Protein AF-A0A847Z491-F1 (afdb_monomer)

Nearest PDB structures (foldseek):
  1n91-assembly1_A  TM=7.846E-01  e=2.074E-05  Escherichia coli O157:H7 str. EDL933
  1yh5-assembly1_A  TM=8.203E-01  e=7.711E-04  Escherichia coli O157:H7 str. EDL933
  2n48-assembly1_A  TM=3.439E-01  e=6.718E+00  Escherichia coli K-12
  1oda-assembly1_A  TM=2.272E-01  e=2.858E+00  Mus musculus

Radius of gyration: 13.05 Å; Cα contacts (8 Å, |Δi|>4): 171; chains: 1; bounding box: 28×36×32 Å

Mean predicted aligned error: 5.26 Å

Structure (mmCIF, N/CA/C/O backbone):
data_AF-A0A847Z491-F1
#
_entry.id   AF-A0A847Z491-F1
#
loop_
_atom_site.group_PDB
_atom_site.id
_atom_site.type_symbol
_atom_site.label_atom_id
_atom_site.label_alt_id
_atom_site.label_comp_id
_atom_site.label_asym_id
_atom_site.label_entity_id
_atom_site.label_seq_id
_atom_site.pdbx_PDB_ins_code
_atom_site.Cartn_x
_atom_site.Cartn_y
_atom_site.Cartn_z
_atom_site.occupancy
_atom_site.B_iso_or_equiv
_atom_site.auth_seq_id
_atom_site.auth_comp_id
_atom_site.auth_asym_id
_atom_site.auth_atom_id
_atom_site.pdbx_PDB_model_num
ATOM 1 N N . MET A 1 1 ? -1.162 -23.055 -11.797 1.00 52.69 1 MET A N 1
ATOM 2 C CA . MET A 1 1 ? -1.364 -22.038 -10.746 1.00 52.69 1 MET A CA 1
ATOM 3 C C . MET A 1 1 ? -0.023 -21.897 -10.042 1.00 52.69 1 MET A C 1
ATOM 5 O O . MET A 1 1 ? 0.484 -22.907 -9.580 1.00 52.69 1 MET A O 1
ATOM 9 N N . ASN A 1 2 ? 0.651 -20.746 -10.146 1.00 67.50 2 ASN A N 1
ATOM 10 C CA . ASN A 1 2 ? 2.000 -20.584 -9.585 1.00 67.50 2 ASN A CA 1
ATOM 11 C C . ASN A 1 2 ? 1.887 -20.266 -8.090 1.00 67.50 2 ASN A C 1
ATOM 13 O O . ASN A 1 2 ? 1.223 -19.295 -7.740 1.00 67.50 2 ASN A O 1
ATOM 17 N N . GLU A 1 3 ? 2.603 -21.021 -7.252 1.00 69.12 3 GLU A N 1
ATOM 18 C CA . GLU A 1 3 ? 2.660 -20.917 -5.777 1.00 69.12 3 GLU A CA 1
ATOM 19 C C . GLU A 1 3 ? 2.800 -19.471 -5.250 1.00 69.12 3 GLU A C 1
ATOM 21 O O . GLU A 1 3 ? 2.346 -19.119 -4.164 1.00 69.12 3 GLU A O 1
ATOM 26 N N . TYR A 1 4 ? 3.427 -18.603 -6.042 1.00 65.56 4 TYR A N 1
ATOM 27 C CA . TYR A 1 4 ? 3.626 -17.193 -5.733 1.00 65.56 4 TYR A CA 1
ATOM 28 C C . TYR A 1 4 ? 2.339 -16.356 -5.733 1.00 65.56 4 TYR A C 1
ATOM 30 O O . TYR A 1 4 ? 2.163 -15.497 -4.866 1.00 65.56 4 TYR A O 1
ATOM 38 N N . ASN A 1 5 ? 1.442 -16.606 -6.688 1.00 73.62 5 ASN A N 1
ATOM 39 C CA . ASN A 1 5 ? 0.164 -15.902 -6.753 1.00 73.62 5 ASN A CA 1
ATOM 40 C C . ASN A 1 5 ? -0.733 -16.344 -5.591 1.00 73.62 5 ASN A C 1
ATOM 42 O O . ASN A 1 5 ? -1.335 -15.493 -4.942 1.00 73.62 5 ASN A O 1
ATOM 46 N N . ASP A 1 6 ? -0.696 -17.631 -5.239 1.00 80.00 6 ASP A N 1
ATOM 47 C CA . ASP A 1 6 ? -1.450 -18.174 -4.105 1.00 80.00 6 ASP A CA 1
ATOM 48 C C . ASP A 1 6 ? -1.028 -17.509 -2.782 1.00 80.00 6 ASP A C 1
ATOM 50 O O . ASP A 1 6 ? -1.870 -17.089 -1.986 1.00 80.00 6 ASP A O 1
ATOM 54 N N . LYS A 1 7 ? 0.281 -17.317 -2.557 1.00 87.12 7 LYS A N 1
ATOM 55 C CA . LYS A 1 7 ? 0.794 -16.611 -1.365 1.00 87.12 7 LYS A CA 1
ATOM 56 C C . LYS A 1 7 ? 0.361 -15.143 -1.316 1.00 87.12 7 LYS A C 1
ATOM 58 O O . LYS A 1 7 ? 0.041 -14.635 -0.239 1.00 87.12 7 LYS A O 1
ATOM 63 N N . LEU A 1 8 ? 0.345 -14.459 -2.462 1.00 89.31 8 LEU A N 1
ATOM 64 C CA . LEU A 1 8 ? -0.095 -13.067 -2.551 1.00 89.31 8 LEU A CA 1
ATOM 65 C C . LEU A 1 8 ? -1.587 -12.924 -2.208 1.00 89.31 8 LEU A C 1
ATOM 67 O O . LEU A 1 8 ? -1.960 -12.039 -1.437 1.00 89.31 8 LEU A O 1
ATOM 71 N N . GLU A 1 9 ? -2.443 -13.796 -2.738 1.00 89.25 9 GLU A N 1
ATOM 72 C CA . GLU A 1 9 ? -3.876 -13.764 -2.429 1.00 89.25 9 GLU A CA 1
ATOM 73 C C . GLU A 1 9 ? -4.144 -14.024 -0.944 1.00 89.25 9 GLU A C 1
ATOM 75 O O . GLU A 1 9 ? -4.916 -13.296 -0.310 1.00 89.25 9 GLU A O 1
ATOM 80 N N . VAL A 1 10 ? -3.449 -15.006 -0.358 1.00 92.12 10 VAL A N 1
ATOM 81 C CA . VAL A 1 10 ? -3.547 -15.313 1.076 1.00 92.12 10 VAL A CA 1
ATOM 82 C C . VAL A 1 10 ? -3.155 -14.105 1.924 1.00 92.12 10 VAL A C 1
ATOM 84 O O . VAL A 1 10 ? -3.878 -13.755 2.859 1.00 92.12 10 VAL A O 1
ATOM 87 N N . ILE A 1 11 ? -2.052 -13.422 1.606 1.00 92.62 11 ILE A N 1
ATOM 88 C CA . ILE A 1 11 ? -1.611 -12.300 2.439 1.00 92.62 11 ILE A CA 1
ATOM 89 C C . ILE A 1 11 ? -2.510 -11.070 2.296 1.00 92.62 11 ILE A C 1
ATOM 91 O O . ILE A 1 11 ? -2.818 -10.420 3.296 1.00 92.62 11 ILE A O 1
ATOM 95 N N . ILE A 1 12 ? -3.015 -10.786 1.090 1.00 92.44 12 ILE A N 1
ATOM 96 C CA . ILE A 1 12 ? -4.012 -9.728 0.879 1.00 92.44 12 ILE A CA 1
ATOM 97 C C . ILE A 1 12 ? -5.271 -10.034 1.695 1.00 92.44 12 ILE A C 1
ATOM 99 O O . ILE A 1 12 ? -5.793 -9.149 2.378 1.00 92.44 12 ILE A O 1
ATOM 103 N N . LYS A 1 13 ? -5.740 -11.288 1.682 1.00 92.94 13 LYS A N 1
ATOM 104 C CA . LYS A 1 13 ? -6.885 -11.722 2.491 1.00 92.94 13 LYS A CA 1
ATOM 105 C C . LYS A 1 13 ? -6.626 -11.532 3.986 1.00 92.94 13 LYS A C 1
ATOM 107 O O . LYS A 1 13 ? -7.503 -11.034 4.689 1.00 92.94 13 LYS A O 1
ATOM 112 N N . ASN A 1 14 ? -5.424 -11.848 4.465 1.00 94.56 14 ASN A N 1
ATOM 113 C CA . ASN A 1 14 ? -5.048 -11.634 5.863 1.00 94.56 14 ASN A CA 1
ATOM 114 C C . ASN A 1 14 ? -5.103 -10.150 6.250 1.00 94.56 14 ASN A C 1
ATOM 116 O O . ASN A 1 14 ? -5.677 -9.821 7.286 1.00 94.56 14 ASN A O 1
ATOM 120 N N . TYR A 1 15 ? -4.601 -9.247 5.403 1.00 94.75 15 TYR A N 1
ATOM 121 C CA . TYR A 1 15 ? -4.701 -7.806 5.654 1.00 94.75 15 TYR A CA 1
ATOM 122 C C . TYR A 1 15 ? -6.142 -7.289 5.619 1.00 94.75 15 TYR A C 1
ATOM 124 O O . TYR A 1 15 ? -6.505 -6.447 6.437 1.00 94.75 15 TYR A O 1
ATOM 132 N N . LYS A 1 16 ? -6.990 -7.809 4.722 1.00 92.88 16 LYS A N 1
ATOM 133 C CA . LYS A 1 16 ? -8.427 -7.480 4.708 1.00 92.88 16 LYS A CA 1
ATOM 134 C C . LYS A 1 16 ? -9.120 -7.935 5.995 1.00 92.88 16 LYS A C 1
ATOM 136 O O . LYS A 1 16 ? -9.881 -7.169 6.581 1.00 92.88 16 LYS A O 1
ATOM 141 N N . ASN A 1 17 ? -8.817 -9.143 6.468 1.00 93.75 17 ASN A N 1
ATOM 142 C CA . ASN A 1 17 ? -9.341 -9.661 7.732 1.00 93.75 17 ASN A CA 1
ATOM 143 C C . ASN A 1 17 ? -8.841 -8.853 8.934 1.00 93.75 17 ASN A C 1
ATOM 145 O O . ASN A 1 17 ? -9.608 -8.607 9.864 1.00 93.75 17 ASN A O 1
ATOM 149 N N . GLU A 1 18 ? -7.573 -8.440 8.934 1.00 93.19 18 GLU A N 1
ATOM 150 C CA . GLU A 1 18 ? -7.025 -7.578 9.981 1.00 93.19 18 GLU A CA 1
ATOM 151 C C . GLU A 1 18 ? -7.723 -6.216 9.994 1.00 93.19 18 GLU A C 1
ATOM 153 O O . GLU A 1 18 ? -8.149 -5.761 11.054 1.00 93.19 18 GLU A O 1
ATOM 158 N N . LEU A 1 19 ? -7.895 -5.598 8.823 1.00 93.69 19 LEU A N 1
ATOM 159 C CA . LEU A 1 19 ? -8.616 -4.337 8.676 1.00 93.69 19 LEU A CA 1
ATOM 160 C C . LEU A 1 19 ? -10.062 -4.450 9.180 1.00 93.69 19 LEU A C 1
ATOM 162 O O . LEU A 1 19 ? -10.534 -3.550 9.867 1.00 93.69 19 LEU A O 1
ATOM 166 N N . ALA A 1 20 ? -10.748 -5.558 8.885 1.00 91.00 20 ALA A N 1
ATOM 167 C CA . ALA A 1 20 ? -12.114 -5.798 9.342 1.00 91.00 20 ALA A CA 1
ATOM 168 C C . ALA A 1 20 ? -12.221 -5.980 10.866 1.00 91.00 20 ALA A C 1
ATOM 170 O O . ALA A 1 20 ? -13.202 -5.540 11.454 1.00 91.00 20 ALA A O 1
ATOM 171 N N . GLN A 1 21 ? -11.227 -6.611 11.499 1.00 92.38 21 GLN A N 1
ATOM 172 C CA . GLN A 1 21 ? -11.236 -6.887 12.941 1.00 92.38 21 GLN A CA 1
ATOM 173 C C . GLN A 1 21 ? -10.723 -5.719 13.786 1.00 92.38 21 GLN A C 1
ATOM 175 O O . GLN A 1 21 ? -11.254 -5.454 14.858 1.00 92.38 21 GLN A O 1
ATOM 180 N N . LYS A 1 22 ? -9.659 -5.044 13.337 1.00 93.00 22 LYS A N 1
ATOM 181 C CA . LYS A 1 22 ? -8.960 -4.003 14.110 1.00 93.00 22 LYS A CA 1
ATOM 182 C C . LYS A 1 22 ? -9.322 -2.581 13.679 1.00 93.00 22 LYS A C 1
ATOM 184 O O . LYS A 1 22 ? -8.833 -1.633 14.288 1.00 93.00 22 LYS A O 1
ATOM 189 N N . GLY A 1 23 ? -10.057 -2.414 12.578 1.00 92.62 23 GLY A N 1
ATOM 190 C CA . GLY A 1 23 ? -10.366 -1.111 11.974 1.00 92.62 23 GLY A CA 1
ATOM 191 C C . GLY A 1 23 ? -9.171 -0.422 11.302 1.00 92.62 23 GLY A C 1
ATOM 192 O O . GLY A 1 23 ? -9.328 0.608 10.652 1.00 92.62 23 GLY A O 1
ATOM 193 N N . LYS A 1 24 ? -7.960 -0.980 11.411 1.00 93.88 24 LYS A N 1
ATOM 194 C CA . LYS A 1 24 ? -6.747 -0.451 10.782 1.00 93.88 24 LYS A CA 1
ATOM 195 C C . LYS A 1 24 ? -5.747 -1.553 10.462 1.00 93.88 24 LYS A C 1
ATOM 197 O O . LYS A 1 24 ? -5.617 -2.519 11.209 1.00 93.88 24 LYS A O 1
ATOM 202 N N . THR A 1 25 ? -4.980 -1.353 9.400 1.00 95.25 25 THR A N 1
ATOM 203 C CA . THR A 1 25 ? -3.816 -2.173 9.057 1.00 95.25 25 THR A CA 1
ATOM 204 C C . THR A 1 25 ? -2.717 -1.311 8.436 1.00 95.25 25 THR A C 1
ATOM 206 O O . THR A 1 25 ? -2.957 -0.185 7.985 1.00 95.25 25 THR A O 1
ATOM 209 N N . VAL A 1 26 ? -1.486 -1.815 8.450 1.00 95.19 26 VAL A N 1
ATOM 210 C CA . VAL A 1 26 ? -0.323 -1.164 7.847 1.00 95.19 26 VAL A CA 1
ATOM 211 C C . VAL A 1 26 ? 0.394 -2.173 6.967 1.00 95.19 26 VAL A C 1
ATOM 213 O O . VAL A 1 26 ? 0.799 -3.236 7.428 1.00 95.19 26 VAL A O 1
ATOM 216 N N . ILE A 1 27 ? 0.581 -1.814 5.700 1.00 94.81 27 ILE A N 1
ATOM 217 C CA . ILE A 1 27 ? 1.101 -2.714 4.674 1.00 94.81 27 ILE A CA 1
ATOM 218 C C . ILE A 1 27 ? 2.332 -2.085 4.019 1.00 94.81 27 ILE A C 1
ATOM 220 O O . ILE A 1 27 ? 2.366 -0.884 3.725 1.00 94.81 27 ILE A O 1
ATOM 224 N N . LYS A 1 28 ? 3.359 -2.908 3.793 1.00 94.94 28 LYS A N 1
ATOM 225 C CA . LYS A 1 28 ? 4.561 -2.531 3.045 1.00 94.94 28 LYS A CA 1
ATOM 226 C C . LYS A 1 28 ? 4.349 -2.798 1.564 1.00 94.94 28 LYS A C 1
ATOM 228 O O . LYS A 1 28 ? 4.026 -3.917 1.171 1.00 94.94 28 LYS A O 1
ATOM 233 N N . PHE A 1 29 ? 4.608 -1.786 0.746 1.00 93.69 29 PHE A N 1
ATOM 234 C CA . PHE A 1 29 ? 4.547 -1.889 -0.702 1.00 93.69 29 PHE A CA 1
ATOM 235 C C . PHE A 1 29 ? 5.876 -1.519 -1.348 1.00 93.69 29 PHE A C 1
ATOM 237 O O . PHE A 1 29 ? 6.484 -0.503 -1.014 1.00 93.69 29 PHE A O 1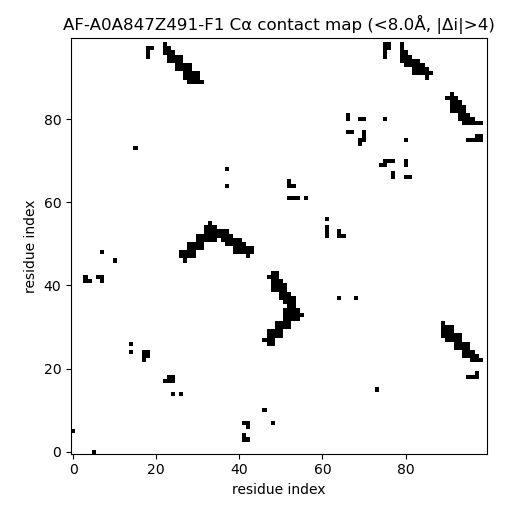
ATOM 244 N N . LYS A 1 30 ? 6.287 -2.305 -2.341 1.00 92.88 30 LYS A N 1
ATOM 245 C CA . LYS A 1 30 ? 7.330 -1.941 -3.296 1.00 92.88 30 LYS A CA 1
ATOM 246 C C . LYS A 1 30 ? 6.674 -1.479 -4.590 1.00 92.88 30 LYS A C 1
ATOM 248 O O . LYS A 1 30 ? 6.153 -2.288 -5.351 1.00 92.88 30 LYS A O 1
ATOM 253 N N . ILE A 1 31 ? 6.722 -0.179 -4.834 1.00 90.69 31 ILE A N 1
ATOM 254 C CA . ILE A 1 31 ? 6.187 0.458 -6.029 1.00 90.69 31 ILE A CA 1
ATOM 255 C C . ILE A 1 31 ? 7.104 0.175 -7.215 1.00 90.69 31 ILE A C 1
ATOM 257 O O . ILE A 1 31 ? 8.276 0.570 -7.233 1.00 90.69 31 ILE A O 1
ATOM 261 N N . ILE A 1 32 ? 6.545 -0.506 -8.209 1.00 89.44 32 ILE A N 1
ATOM 262 C CA . ILE A 1 32 ? 7.148 -0.715 -9.517 1.00 89.44 32 ILE A CA 1
ATOM 263 C C . ILE A 1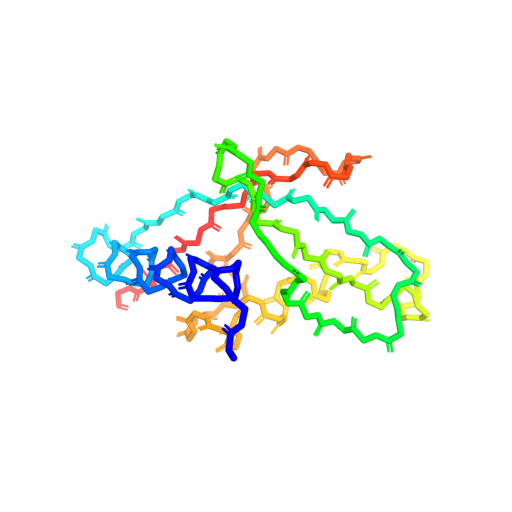 32 ? 6.508 0.288 -10.461 1.00 89.44 32 ILE A C 1
ATOM 265 O O . ILE A 1 32 ? 5.325 0.223 -10.779 1.00 89.44 32 ILE A O 1
ATOM 269 N N . SER A 1 33 ? 7.307 1.269 -10.833 1.00 85.06 33 SER A N 1
ATOM 270 C CA . SER A 1 33 ? 6.889 2.406 -11.628 1.00 85.06 33 SER A CA 1
ATOM 271 C C . SER A 1 33 ? 7.073 2.084 -13.131 1.00 85.06 33 SER A C 1
ATOM 273 O O . SER A 1 33 ? 7.754 1.111 -13.464 1.00 85.06 33 SER A O 1
ATOM 275 N N . LYS A 1 34 ? 6.449 2.846 -14.040 1.00 80.50 34 LYS A N 1
ATOM 276 C CA . LYS A 1 34 ? 6.390 2.596 -15.502 1.00 80.50 34 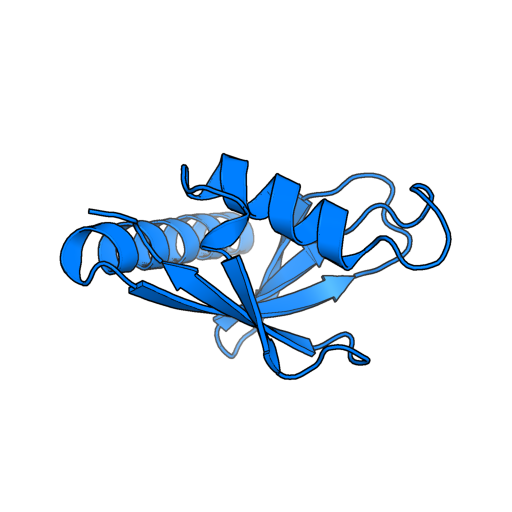LYS A CA 1
ATOM 277 C C . LYS A 1 34 ? 5.781 1.246 -15.884 1.00 80.50 34 LYS A C 1
ATOM 279 O O . LYS A 1 34 ? 6.193 0.637 -16.868 1.00 80.50 34 LYS A O 1
ATOM 284 N N . ALA A 1 35 ? 4.819 0.762 -15.104 1.00 83.81 35 ALA A N 1
ATOM 285 C CA . ALA A 1 35 ? 4.081 -0.438 -15.472 1.00 83.81 35 ALA A CA 1
ATOM 286 C C . ALA A 1 35 ? 3.017 -0.127 -16.537 1.00 83.81 35 ALA A C 1
ATOM 288 O O . ALA A 1 35 ? 2.499 0.982 -16.587 1.00 83.81 35 ALA A O 1
ATOM 289 N N . ASN A 1 36 ? 2.648 -1.120 -17.350 1.00 84.00 36 ASN A N 1
ATOM 290 C CA . ASN A 1 36 ? 1.569 -0.972 -18.338 1.00 84.00 36 ASN A CA 1
ATOM 291 C C . ASN A 1 36 ? 0.173 -0.904 -17.696 1.00 84.00 36 ASN A C 1
ATOM 293 O O . ASN A 1 36 ? -0.776 -0.445 -18.322 1.00 84.00 36 ASN A O 1
ATOM 297 N N . ARG A 1 37 ? 0.028 -1.418 -16.469 1.00 86.81 37 ARG A N 1
ATOM 298 C CA . ARG A 1 37 ? -1.219 -1.407 -15.699 1.00 86.81 37 ARG A CA 1
ATOM 299 C C . ARG A 1 37 ? -0.919 -1.373 -14.204 1.00 86.81 37 ARG A C 1
ATOM 301 O O . ARG A 1 37 ? 0.153 -1.793 -13.773 1.00 86.81 37 ARG A O 1
ATOM 308 N N . THR A 1 38 ? -1.867 -0.859 -13.424 1.00 90.31 38 THR A N 1
ATOM 309 C CA . THR A 1 38 ? -1.768 -0.848 -11.957 1.00 90.31 38 THR A CA 1
ATOM 310 C C . THR A 1 38 ? -2.311 -2.162 -11.405 1.00 90.31 38 THR A C 1
ATOM 312 O O . THR A 1 38 ? -3.501 -2.429 -11.548 1.00 90.31 38 THR A O 1
ATOM 315 N N . GLU A 1 39 ? -1.452 -2.984 -10.805 1.00 92.25 39 GLU A N 1
ATOM 316 C CA . GLU A 1 39 ? -1.818 -4.309 -10.287 1.00 92.25 39 GLU A CA 1
ATOM 317 C C . GLU A 1 39 ? -0.843 -4.785 -9.200 1.00 92.25 39 GLU A C 1
ATOM 319 O O . GLU A 1 39 ? 0.308 -4.337 -9.127 1.00 92.25 39 GLU A O 1
ATOM 324 N N . PHE A 1 40 ? -1.269 -5.747 -8.382 1.00 93.38 40 PHE A N 1
ATOM 325 C CA . PHE A 1 40 ? -0.337 -6.477 -7.530 1.00 93.38 40 PHE A CA 1
ATOM 326 C C . PHE A 1 40 ? 0.466 -7.466 -8.377 1.00 93.38 40 PHE A C 1
ATOM 328 O O . PHE A 1 40 ? -0.090 -8.369 -8.990 1.00 93.38 40 PHE A O 1
ATOM 335 N N . LEU A 1 41 ? 1.786 -7.296 -8.396 1.00 91.06 41 LEU A N 1
ATOM 336 C CA . LEU A 1 41 ? 2.691 -8.164 -9.148 1.00 91.06 41 LEU A CA 1
ATOM 337 C C . LEU A 1 41 ? 3.189 -9.350 -8.329 1.00 91.06 41 LEU A C 1
ATOM 339 O O . LEU A 1 41 ? 3.733 -10.290 -8.903 1.00 91.06 41 LEU A O 1
ATOM 343 N N . GLY A 1 42 ? 3.112 -9.274 -6.997 1.00 90.62 42 GLY A N 1
ATOM 344 C CA . GLY A 1 42 ? 3.692 -10.311 -6.161 1.00 90.62 42 GLY A CA 1
ATOM 345 C C . GLY A 1 42 ? 4.002 -9.949 -4.722 1.00 90.62 42 GLY A C 1
ATOM 346 O O . GLY A 1 42 ? 3.797 -8.819 -4.292 1.00 90.62 42 GLY A O 1
ATOM 347 N N . LEU A 1 43 ? 4.577 -10.913 -4.008 1.00 92.00 43 LEU A N 1
ATOM 348 C CA . LEU A 1 43 ? 5.079 -10.787 -2.643 1.00 92.00 43 LEU A CA 1
ATOM 349 C C . LEU A 1 43 ? 6.618 -10.883 -2.579 1.00 92.00 43 LEU A C 1
ATOM 351 O O . LEU A 1 43 ? 7.247 -11.566 -3.380 1.00 92.00 43 LEU A O 1
ATOM 355 N N . MET A 1 44 ? 7.268 -10.169 -1.674 1.00 90.19 44 MET A N 1
ATOM 356 C CA . MET A 1 44 ? 8.687 -10.364 -1.351 1.00 90.19 44 MET A CA 1
ATOM 357 C C . MET A 1 44 ? 8.828 -11.280 -0.132 1.00 90.19 44 MET A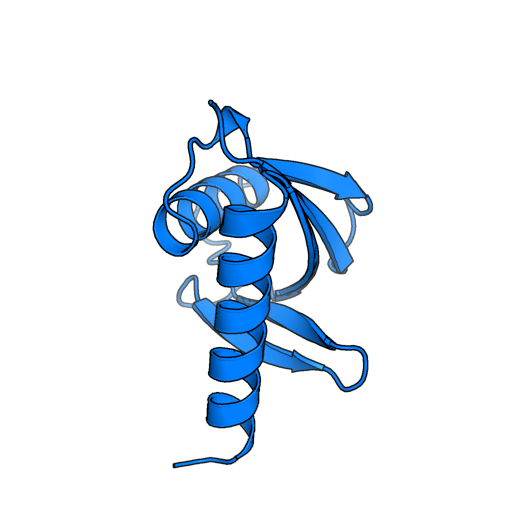 C 1
ATOM 359 O O . MET A 1 44 ? 7.864 -11.469 0.605 1.00 90.19 44 MET A O 1
ATOM 363 N N . ASP A 1 45 ? 10.025 -11.812 0.111 1.00 86.75 45 ASP A N 1
ATOM 364 C CA . ASP A 1 45 ? 10.280 -12.747 1.220 1.00 86.75 45 ASP A CA 1
ATOM 365 C C . ASP A 1 45 ? 9.974 -12.146 2.607 1.00 86.75 45 ASP A C 1
ATOM 367 O O . ASP A 1 45 ? 9.687 -12.866 3.557 1.00 86.75 45 ASP A O 1
ATOM 371 N N . ASP A 1 46 ? 9.982 -10.814 2.720 1.00 88.56 46 ASP A N 1
ATOM 372 C CA . ASP A 1 46 ? 9.676 -10.052 3.936 1.00 88.56 46 ASP A CA 1
ATOM 373 C C . ASP A 1 46 ? 8.200 -9.612 4.046 1.00 88.56 46 ASP A C 1
ATOM 375 O O . ASP A 1 46 ? 7.877 -8.705 4.818 1.00 88.56 46 ASP A O 1
ATOM 379 N N . ASN A 1 47 ? 7.309 -10.218 3.256 1.00 88.31 47 ASN A N 1
ATOM 380 C CA . ASN A 1 47 ? 5.898 -9.851 3.106 1.00 88.31 47 ASN A CA 1
ATOM 381 C C . ASN A 1 47 ? 5.639 -8.468 2.475 1.00 88.31 47 ASN A C 1
ATOM 383 O O . ASN A 1 47 ? 4.515 -7.964 2.523 1.00 88.31 47 ASN A O 1
ATOM 387 N N . THR A 1 48 ? 6.634 -7.843 1.837 1.00 93.19 48 THR A N 1
ATOM 388 C CA . THR A 1 48 ? 6.405 -6.610 1.069 1.00 93.19 48 THR A CA 1
ATOM 389 C C . THR A 1 48 ? 5.676 -6.913 -0.242 1.00 93.19 48 THR A C 1
ATOM 391 O O . THR A 1 48 ? 6.156 -7.685 -1.071 1.00 93.19 48 THR A O 1
ATOM 394 N N . ILE A 1 49 ? 4.537 -6.262 -0.484 1.00 94.62 49 ILE A N 1
ATOM 395 C CA . ILE A 1 49 ? 3.747 -6.458 -1.706 1.00 94.62 49 ILE A CA 1
ATOM 396 C C . ILE A 1 49 ? 4.315 -5.600 -2.842 1.00 94.62 49 ILE A C 1
ATOM 398 O O . ILE A 1 49 ? 4.457 -4.384 -2.721 1.00 94.62 49 ILE A O 1
ATOM 402 N N . LYS A 1 50 ? 4.615 -6.207 -3.989 1.00 93.50 50 LYS A N 1
ATOM 403 C CA . LYS A 1 50 ? 4.984 -5.491 -5.214 1.00 93.50 50 LYS A CA 1
ATOM 404 C C . LYS A 1 50 ? 3.724 -4.937 -5.870 1.00 93.50 50 LYS A C 1
ATOM 406 O O . LYS A 1 50 ? 2.871 -5.698 -6.317 1.00 93.50 50 LYS A O 1
ATOM 411 N N . LEU A 1 51 ? 3.636 -3.616 -5.959 1.00 93.06 51 LEU A N 1
ATOM 412 C CA . LEU A 1 51 ? 2.538 -2.910 -6.609 1.00 93.06 51 LEU A CA 1
ATOM 413 C C . LEU A 1 51 ? 3.074 -2.229 -7.865 1.00 93.06 51 LEU A C 1
ATOM 415 O O . LEU A 1 51 ? 3.856 -1.281 -7.774 1.00 93.06 51 LEU A O 1
ATOM 419 N N . ALA A 1 52 ? 2.665 -2.723 -9.028 1.00 91.94 52 ALA A N 1
ATOM 420 C CA . ALA A 1 52 ? 2.843 -2.007 -10.278 1.00 91.94 52 ALA A CA 1
ATOM 421 C C . ALA A 1 52 ? 1.933 -0.783 -10.293 1.00 91.94 52 ALA A C 1
ATOM 423 O O . ALA A 1 52 ? 0.765 -0.872 -9.923 1.00 91.94 52 ALA A O 1
ATOM 424 N N . VAL A 1 53 ? 2.471 0.350 -10.726 1.00 88.69 53 VAL A N 1
ATOM 425 C CA . VAL A 1 53 ? 1.726 1.591 -10.912 1.00 88.69 53 VAL A CA 1
ATOM 426 C C . VAL A 1 53 ? 2.005 2.093 -12.316 1.00 88.69 53 VAL A C 1
ATOM 428 O O . VAL A 1 53 ? 3.164 2.263 -12.710 1.00 88.69 53 VAL A O 1
ATOM 431 N N . ASP A 1 54 ? 0.928 2.335 -13.056 1.00 85.06 54 ASP A N 1
ATOM 432 C CA . ASP A 1 54 ? 1.011 2.997 -14.349 1.00 85.06 54 ASP A CA 1
ATOM 433 C C . ASP A 1 54 ? 1.438 4.461 -14.153 1.00 85.06 54 ASP A C 1
ATOM 435 O O . ASP A 1 54 ? 0.699 5.294 -13.623 1.00 85.06 54 ASP A O 1
ATOM 439 N N . GLU A 1 55 ? 2.684 4.755 -14.533 1.00 62.59 55 GLU A N 1
ATOM 440 C CA . GLU A 1 55 ? 3.283 6.090 -14.428 1.00 62.59 55 GLU A CA 1
ATOM 441 C C . GLU A 1 55 ? 2.887 7.028 -15.575 1.00 62.59 55 GLU A C 1
ATOM 443 O O . GLU A 1 55 ? 3.165 8.227 -15.482 1.00 62.59 55 GLU A O 1
ATOM 448 N N . VAL A 1 56 ? 2.235 6.537 -16.639 1.00 57.03 56 VAL A N 1
ATOM 449 C CA . VAL A 1 56 ? 1.792 7.389 -17.760 1.00 57.03 56 VAL A CA 1
ATOM 450 C C . VAL A 1 56 ? 0.724 8.388 -17.291 1.00 57.03 56 VAL A C 1
ATOM 452 O O . VAL A 1 56 ? 0.596 9.484 -17.842 1.00 57.03 56 VAL A O 1
ATOM 455 N N . ALA A 1 57 ? 0.046 8.100 -16.177 1.00 53.03 57 ALA A N 1
ATOM 456 C CA . ALA A 1 57 ? -0.853 9.013 -15.479 1.00 53.03 57 ALA A CA 1
ATOM 457 C C . ALA A 1 57 ? -0.107 10.124 -14.694 1.00 53.03 57 ALA A C 1
ATOM 459 O O . ALA A 1 57 ? -0.286 10.287 -13.492 1.00 53.03 57 ALA A O 1
ATOM 460 N N . GLN A 1 58 ? 0.666 10.942 -15.418 1.00 48.38 58 GLN A N 1
ATOM 461 C CA . GLN A 1 58 ? 1.080 12.321 -15.114 1.00 48.38 58 GLN A CA 1
ATOM 462 C C . GLN A 1 58 ? 2.047 12.545 -13.928 1.00 48.38 58 GLN A C 1
ATOM 464 O O . GLN A 1 58 ? 1.738 12.281 -12.764 1.00 48.38 58 GLN A O 1
ATOM 469 N N . LYS A 1 59 ? 3.204 13.158 -14.247 1.00 51.53 59 LYS A N 1
ATOM 470 C CA . LYS A 1 59 ? 4.202 13.776 -13.344 1.00 51.53 59 LYS A CA 1
ATOM 471 C C . LYS A 1 59 ? 3.628 14.119 -11.955 1.00 51.53 59 LYS A C 1
ATOM 473 O O . LYS A 1 59 ? 2.919 15.109 -11.801 1.00 51.53 59 LYS A O 1
ATOM 478 N N . GLY A 1 60 ? 3.954 13.303 -10.949 1.00 60.66 60 GLY A N 1
ATOM 479 C CA . GLY A 1 60 ? 3.626 13.555 -9.538 1.00 60.66 60 GLY A CA 1
ATOM 480 C C . GLY A 1 60 ? 2.347 12.902 -8.993 1.00 60.66 60 GLY A C 1
ATOM 481 O O . GLY A 1 60 ? 2.091 13.018 -7.797 1.00 60.66 60 GLY A O 1
ATOM 482 N N . LYS A 1 61 ? 1.556 12.177 -9.801 1.00 74.69 61 LYS A N 1
ATOM 483 C CA . LYS A 1 61 ? 0.269 11.591 -9.361 1.00 74.69 61 LYS A CA 1
ATOM 484 C C . LYS A 1 61 ? 0.313 10.109 -8.964 1.00 74.69 61 LYS A C 1
ATOM 486 O O . LYS A 1 61 ? -0.740 9.536 -8.688 1.00 74.69 61 LYS A O 1
ATOM 491 N N . ALA A 1 62 ? 1.493 9.495 -8.836 1.00 76.44 62 ALA A N 1
ATOM 492 C CA . ALA A 1 62 ? 1.623 8.090 -8.419 1.00 76.44 62 ALA A CA 1
ATOM 493 C C . ALA A 1 62 ? 0.882 7.790 -7.100 1.00 76.44 62 ALA A C 1
ATOM 495 O O . ALA A 1 62 ? 0.218 6.764 -6.976 1.00 76.44 62 ALA A O 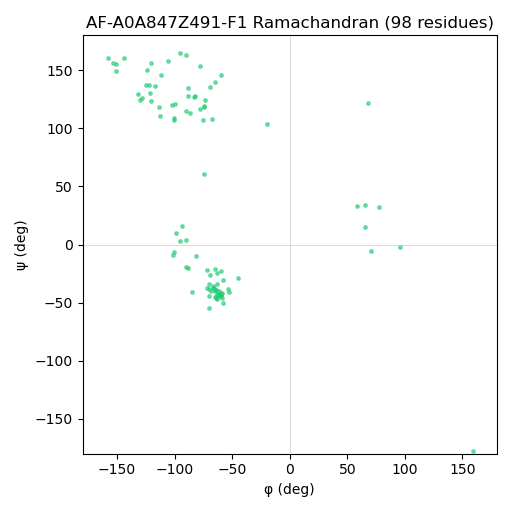1
ATOM 496 N N . ASN A 1 63 ? 0.916 8.721 -6.140 1.00 81.75 63 ASN A N 1
ATOM 497 C CA . ASN A 1 63 ? 0.192 8.575 -4.876 1.00 81.75 63 ASN A CA 1
ATOM 498 C C . ASN A 1 63 ? -1.329 8.482 -5.091 1.00 81.75 63 ASN A C 1
ATOM 500 O O . ASN A 1 63 ? -1.976 7.646 -4.473 1.00 81.75 63 ASN A O 1
ATOM 504 N N . ASN A 1 64 ? -1.897 9.270 -6.010 1.00 84.94 64 ASN A N 1
ATOM 505 C CA . ASN A 1 64 ? -3.335 9.244 -6.300 1.00 84.94 64 ASN A CA 1
ATOM 506 C C . ASN A 1 64 ? -3.771 7.924 -6.936 1.00 84.94 64 ASN A C 1
ATOM 508 O O . ASN A 1 64 ? -4.851 7.423 -6.618 1.00 84.94 64 ASN A O 1
ATOM 512 N N . VAL A 1 65 ? -2.937 7.356 -7.811 1.00 88.00 65 VAL A N 1
ATOM 513 C CA . VAL A 1 65 ? -3.190 6.036 -8.403 1.00 88.00 65 VAL A CA 1
ATOM 514 C C . VAL A 1 65 ? -3.167 4.965 -7.316 1.00 88.00 65 VAL A C 1
ATOM 516 O O . VAL A 1 65 ? -4.108 4.182 -7.226 1.00 88.00 65 VAL A O 1
ATOM 519 N N . ILE A 1 66 ? -2.167 4.995 -6.429 1.00 89.50 66 ILE A N 1
ATOM 520 C CA . ILE A 1 66 ? -2.072 4.077 -5.285 1.00 89.50 66 ILE A CA 1
ATOM 521 C C . ILE A 1 66 ? -3.312 4.194 -4.390 1.00 89.50 66 ILE A C 1
ATOM 523 O O . ILE A 1 66 ? -3.948 3.184 -4.104 1.00 89.50 66 ILE A O 1
ATOM 527 N N . TYR A 1 67 ? -3.705 5.410 -3.995 1.00 90.81 67 TYR A N 1
ATOM 528 C CA . TYR A 1 67 ? -4.903 5.626 -3.178 1.00 90.81 67 TYR A CA 1
ATOM 529 C C . TYR A 1 67 ? -6.162 5.112 -3.871 1.00 90.81 67 TYR A C 1
ATOM 531 O O . TYR A 1 67 ? -6.988 4.463 -3.239 1.00 90.81 67 TYR A O 1
ATOM 539 N N . SER A 1 68 ? -6.315 5.366 -5.172 1.00 90.38 68 SER A N 1
ATOM 540 C CA . SER A 1 68 ? -7.491 4.904 -5.906 1.00 90.38 68 SER A CA 1
ATOM 541 C C . SER A 1 68 ? -7.525 3.396 -6.107 1.00 90.38 68 SER A C 1
ATOM 543 O O . SER A 1 68 ? -8.617 2.834 -6.130 1.00 90.38 68 SER A O 1
ATOM 545 N N . PHE A 1 69 ? -6.371 2.760 -6.284 1.00 92.56 69 PHE A N 1
ATOM 546 C CA . PHE A 1 69 ? -6.272 1.316 -6.427 1.00 92.56 69 PHE A CA 1
ATOM 547 C C . PHE A 1 69 ? -6.579 0.635 -5.093 1.00 92.56 69 PHE A C 1
ATOM 549 O O . PHE A 1 69 ? -7.529 -0.133 -5.000 1.00 92.56 69 PHE A O 1
ATOM 556 N N . LEU A 1 70 ? -5.875 1.017 -4.025 1.00 93.38 70 LEU A N 1
ATOM 557 C CA . LEU A 1 70 ? -6.072 0.447 -2.693 1.00 93.38 70 LEU A CA 1
ATOM 558 C C . LEU A 1 70 ? -7.477 0.717 -2.129 1.00 93.38 70 LEU A C 1
ATOM 560 O O . LEU A 1 70 ? -8.033 -0.143 -1.458 1.00 93.38 70 LEU A O 1
ATOM 564 N N . SER A 1 71 ? -8.083 1.867 -2.439 1.00 93.56 71 SER A N 1
ATOM 565 C CA . SER A 1 71 ? -9.470 2.173 -2.055 1.00 93.56 71 SER A CA 1
ATOM 566 C C . SER A 1 71 ? -10.456 1.156 -2.627 1.00 93.56 71 SER A C 1
ATOM 568 O O . SER A 1 71 ? -11.317 0.671 -1.897 1.00 93.56 71 SER A O 1
ATOM 570 N N . LYS A 1 72 ? -10.290 0.770 -3.899 1.00 92.44 72 LYS A N 1
ATOM 571 C CA . LYS A 1 72 ? -11.113 -0.267 -4.535 1.00 92.44 72 LYS A CA 1
ATOM 572 C C . LYS A 1 72 ? -10.801 -1.653 -3.978 1.00 92.44 72 LYS A C 1
ATOM 574 O O . LYS A 1 72 ? -11.721 -2.387 -3.640 1.00 92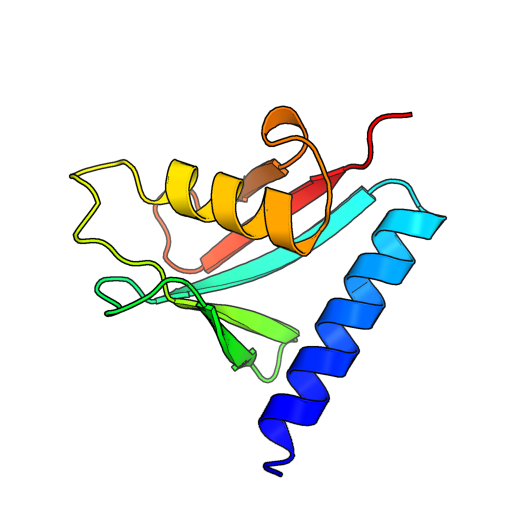.44 72 LYS A O 1
ATOM 579 N N . GLU A 1 73 ? -9.519 -1.978 -3.826 1.00 93.25 73 GLU A N 1
ATOM 580 C CA . GLU A 1 73 ? -9.083 -3.296 -3.355 1.00 93.25 73 GLU A CA 1
ATOM 581 C C . GLU A 1 73 ? -9.528 -3.600 -1.918 1.00 93.25 73 GLU A C 1
ATOM 583 O O . GLU A 1 73 ? -9.908 -4.733 -1.615 1.00 93.25 73 GLU A O 1
ATOM 588 N N . PHE A 1 74 ? -9.489 -2.604 -1.029 1.00 91.69 74 PHE A N 1
ATOM 589 C CA . PHE A 1 74 ? -9.832 -2.751 0.390 1.00 91.69 74 PHE A CA 1
ATOM 590 C C . PHE A 1 74 ? -11.241 -2.254 0.737 1.00 91.69 74 PHE A C 1
ATOM 592 O O . PHE A 1 74 ? -11.681 -2.453 1.866 1.00 91.69 74 PHE A O 1
ATOM 599 N N . GLY A 1 75 ? -11.958 -1.638 -0.209 1.00 91.75 75 GLY A N 1
ATOM 600 C CA . GLY A 1 75 ? -13.317 -1.137 0.005 1.00 91.75 75 GLY A CA 1
ATOM 601 C C . GLY A 1 75 ? -13.398 0.009 1.017 1.00 91.75 75 GLY A C 1
ATOM 602 O O . GLY A 1 75 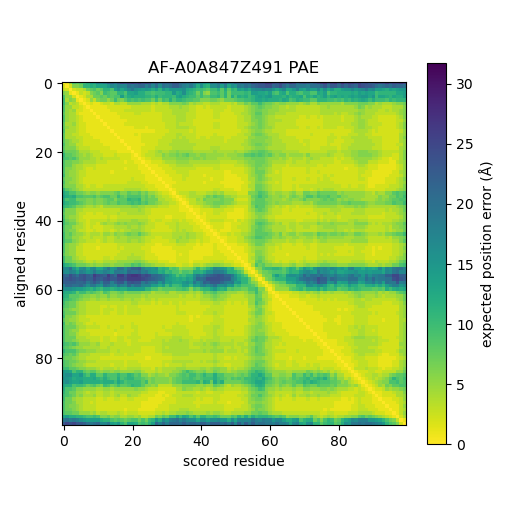? -14.370 0.095 1.760 1.00 91.75 75 GLY A O 1
ATOM 603 N N . VAL A 1 76 ? -12.375 0.868 1.078 1.00 93.00 76 VAL A N 1
ATOM 604 C CA . VAL A 1 76 ? -12.316 2.014 2.004 1.00 93.00 76 VAL A CA 1
ATOM 605 C C . VAL A 1 76 ? -12.195 3.338 1.256 1.00 93.00 76 VAL A C 1
ATOM 607 O O . VAL A 1 76 ? -11.697 3.382 0.129 1.00 93.00 76 VAL A O 1
ATOM 610 N N . GLY A 1 77 ? -12.612 4.438 1.886 1.00 92.62 77 GLY A N 1
ATOM 611 C CA . GLY A 1 77 ? -12.434 5.784 1.341 1.00 92.62 77 GLY A CA 1
ATOM 612 C C . GLY A 1 77 ? -10.959 6.133 1.118 1.00 92.62 77 GLY A C 1
ATOM 613 O O . GLY A 1 77 ? -10.083 5.732 1.885 1.00 92.62 77 GLY A O 1
ATOM 614 N N . LYS A 1 78 ? -10.663 6.922 0.075 1.00 90.88 78 LYS A N 1
ATOM 615 C CA . LYS A 1 78 ? -9.289 7.385 -0.211 1.00 90.88 78 LYS A CA 1
ATOM 616 C C . LYS A 1 78 ? -8.694 8.171 0.962 1.00 90.88 78 LYS A C 1
ATOM 618 O O . LYS A 1 78 ? -7.485 8.107 1.161 1.00 90.88 78 LYS A O 1
ATOM 623 N N . GLN A 1 79 ? -9.523 8.872 1.746 1.00 90.62 79 GLN A N 1
ATOM 624 C CA . GLN A 1 79 ? -9.075 9.600 2.939 1.00 90.62 79 GLN A CA 1
ATOM 625 C C . GLN A 1 79 ? -8.486 8.690 4.030 1.00 90.62 79 GLN A C 1
ATOM 627 O O . GLN A 1 79 ? -7.642 9.132 4.814 1.00 90.62 79 GLN A O 1
ATOM 632 N N . ASN A 1 80 ? -8.876 7.412 4.035 1.00 93.06 80 ASN A N 1
ATOM 633 C CA . ASN A 1 80 ? -8.452 6.430 5.031 1.00 93.06 80 ASN A CA 1
ATOM 634 C C . ASN A 1 80 ? -7.178 5.691 4.631 1.00 93.06 80 ASN A C 1
ATOM 636 O O . ASN A 1 80 ? -6.744 4.773 5.326 1.00 93.06 80 ASN A O 1
ATOM 640 N N . ILE A 1 81 ? -6.580 6.074 3.505 1.00 93.81 81 ILE A N 1
ATOM 641 C CA . ILE A 1 81 ? -5.350 5.491 2.996 1.00 93.81 81 ILE A CA 1
ATOM 642 C C . ILE A 1 81 ? -4.275 6.562 3.065 1.00 93.81 81 ILE A C 1
ATOM 644 O O . ILE A 1 81 ? -4.367 7.604 2.419 1.00 93.81 81 ILE A O 1
ATOM 648 N N . LYS A 1 82 ? -3.231 6.306 3.851 1.00 92.19 82 LYS A N 1
ATOM 649 C CA . LYS A 1 82 ? -2.148 7.267 4.078 1.00 92.19 82 LYS A CA 1
ATOM 650 C C . LYS A 1 82 ? -0.795 6.603 3.904 1.00 92.19 82 LYS A C 1
ATOM 652 O O . LYS A 1 82 ? -0.512 5.580 4.521 1.00 92.19 82 LYS A O 1
ATOM 657 N N . ILE A 1 83 ? 0.071 7.214 3.098 1.00 90.81 83 ILE A N 1
ATOM 658 C CA . ILE A 1 83 ? 1.488 6.842 3.049 1.00 90.81 83 ILE A CA 1
ATOM 659 C C . ILE A 1 83 ? 2.151 7.417 4.302 1.00 90.81 83 ILE A C 1
ATOM 661 O O . ILE A 1 83 ? 2.345 8.628 4.400 1.00 90.81 83 ILE A O 1
ATOM 665 N N . ILE A 1 84 ? 2.486 6.546 5.250 1.00 91.06 84 ILE A N 1
ATOM 666 C CA . ILE A 1 84 ? 3.100 6.923 6.529 1.00 91.06 84 ILE A CA 1
ATOM 667 C C . ILE A 1 84 ? 4.631 6.968 6.456 1.00 91.06 84 ILE A C 1
ATOM 669 O O . ILE A 1 84 ? 5.263 7.619 7.279 1.00 91.06 84 ILE A O 1
ATOM 673 N N . SER A 1 85 ? 5.243 6.308 5.465 1.00 89.00 85 SER A N 1
ATOM 674 C CA . SER A 1 85 ? 6.683 6.409 5.198 1.00 89.00 85 SER A CA 1
ATOM 675 C C . SER A 1 85 ? 7.013 6.121 3.733 1.00 89.00 85 SER A C 1
ATOM 677 O O . SER A 1 85 ? 6.256 5.445 3.032 1.00 89.00 85 SER A O 1
ATOM 679 N N . GLY A 1 86 ? 8.153 6.639 3.266 1.00 80.06 86 GLY A N 1
ATOM 680 C CA . GLY A 1 86 ? 8.655 6.389 1.914 1.00 80.06 86 GLY A CA 1
ATOM 681 C C . GLY A 1 86 ? 7.959 7.201 0.821 1.00 80.06 86 GLY A C 1
ATOM 682 O O . GLY A 1 86 ? 7.834 6.737 -0.310 1.00 80.06 86 GLY A O 1
ATOM 683 N N . GLN A 1 87 ? 7.501 8.422 1.115 1.00 71.19 87 GLN A N 1
ATOM 684 C CA . GLN A 1 87 ? 6.832 9.274 0.119 1.00 71.19 87 GLN A CA 1
ATOM 685 C C . GLN A 1 87 ? 7.661 9.447 -1.168 1.00 71.19 87 GLN A C 1
ATOM 687 O O . GLN A 1 87 ? 7.106 9.288 -2.256 1.00 71.19 87 GLN A O 1
ATOM 692 N N . SER A 1 88 ? 8.980 9.628 -1.043 1.00 72.81 88 SER A N 1
ATOM 693 C CA . SER A 1 88 ? 9.923 9.738 -2.171 1.00 72.81 88 SER A CA 1
ATOM 694 C C . SER A 1 88 ? 10.621 8.420 -2.544 1.00 72.81 88 SER A C 1
ATOM 696 O O . SER A 1 88 ? 11.482 8.409 -3.418 1.00 72.81 88 SER A O 1
ATOM 698 N N . SER A 1 89 ? 10.280 7.306 -1.885 1.00 81.88 89 SER A N 1
ATOM 699 C CA . SER A 1 89 ? 10.900 5.995 -2.109 1.00 81.88 89 SER A CA 1
ATOM 700 C C . SER A 1 89 ? 9.974 5.052 -2.878 1.00 81.88 89 SER A C 1
ATOM 702 O O . SER A 1 89 ? 8.747 5.187 -2.869 1.00 81.88 89 SER A O 1
ATOM 704 N N . LYS A 1 90 ? 10.578 4.050 -3.526 1.00 85.94 90 LYS A N 1
ATOM 705 C CA . LYS A 1 90 ? 9.853 2.903 -4.088 1.00 85.94 90 LYS A CA 1
ATOM 706 C C . LYS A 1 90 ? 9.296 2.006 -2.985 1.00 85.94 90 LYS A C 1
ATOM 708 O O . LYS A 1 90 ? 8.305 1.333 -3.214 1.00 85.94 90 LYS A O 1
ATOM 713 N N . LEU A 1 91 ? 9.907 1.990 -1.803 1.00 90.50 91 LEU A N 1
ATOM 714 C CA . LEU A 1 91 ? 9.368 1.286 -0.643 1.00 90.50 91 LEU A CA 1
ATOM 715 C C . LEU A 1 91 ? 8.471 2.241 0.137 1.00 90.50 91 LEU A C 1
ATOM 717 O O . LEU A 1 91 ? 8.952 3.239 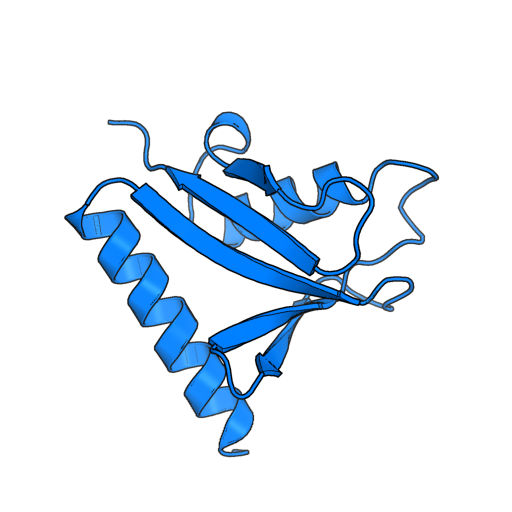0.671 1.00 90.50 91 LEU A O 1
ATOM 721 N N . LYS A 1 92 ? 7.177 1.937 0.183 1.00 89.75 92 LYS A N 1
ATOM 722 C CA . LYS A 1 92 ? 6.154 2.733 0.858 1.00 89.75 92 LYS A CA 1
ATOM 723 C C . LYS A 1 92 ? 5.534 1.925 1.982 1.00 89.75 92 LYS A C 1
ATOM 725 O O . LYS A 1 92 ? 5.187 0.761 1.800 1.00 89.75 92 LYS A O 1
ATOM 730 N N . LEU A 1 93 ? 5.356 2.569 3.126 1.00 93.31 93 LEU A N 1
ATOM 731 C CA . LEU A 1 93 ? 4.557 2.034 4.219 1.00 93.31 93 LEU A CA 1
ATOM 732 C C . LEU A 1 93 ? 3.211 2.752 4.194 1.00 93.31 93 LEU A C 1
ATOM 734 O O . LEU A 1 93 ? 3.174 3.983 4.270 1.00 93.31 93 LEU A O 1
ATOM 738 N N . ILE A 1 94 ? 2.125 2.003 4.027 1.00 94.50 94 ILE A N 1
ATOM 739 C CA . ILE A 1 94 ? 0.787 2.561 3.822 1.00 94.50 94 ILE A CA 1
ATOM 740 C C . ILE A 1 94 ? -0.129 2.067 4.932 1.00 94.50 94 ILE A C 1
ATOM 742 O O . ILE A 1 94 ? -0.279 0.865 5.131 1.00 94.50 94 ILE A O 1
ATOM 746 N N . SER A 1 95 ? -0.735 3.007 5.650 1.00 94.50 95 SER A N 1
ATOM 747 C CA . SER A 1 95 ? -1.806 2.730 6.599 1.00 94.50 95 SER A CA 1
ATOM 748 C C . SER A 1 95 ? -3.144 2.774 5.876 1.00 94.50 95 SER A C 1
ATOM 750 O O . SER A 1 95 ? -3.395 3.692 5.093 1.00 94.50 95 SER A O 1
ATOM 752 N N . ILE A 1 96 ? -3.979 1.780 6.151 1.00 95.06 96 ILE A N 1
ATOM 753 C CA . ILE A 1 96 ? -5.353 1.673 5.674 1.00 95.06 96 ILE A CA 1
ATOM 754 C C . ILE A 1 96 ? -6.245 1.589 6.906 1.00 95.06 96 ILE A C 1
ATOM 756 O O . ILE A 1 96 ? -5.971 0.803 7.814 1.00 95.06 96 ILE A O 1
ATOM 760 N N . GLN A 1 97 ? -7.284 2.412 6.946 1.00 94.50 97 GLN A N 1
ATOM 761 C CA . GLN A 1 97 ? -8.247 2.469 8.041 1.00 94.50 97 GLN A CA 1
ATOM 762 C C . GLN A 1 97 ? -9.659 2.250 7.499 1.00 94.50 97 GLN A C 1
ATOM 764 O O . GLN A 1 97 ? -9.954 2.559 6.343 1.00 94.50 97 GLN A O 1
ATOM 769 N N . LYS A 1 98 ? -10.521 1.672 8.323 1.00 88.00 98 LYS A N 1
ATOM 770 C CA . LYS A 1 98 ? -11.951 1.586 8.069 1.00 88.00 98 LYS A CA 1
ATOM 771 C C . LYS A 1 98 ? -12.590 2.700 8.896 1.00 88.00 98 LYS A C 1
ATOM 773 O O . LYS A 1 98 ? -12.348 2.755 10.095 1.00 88.00 98 LYS A O 1
ATOM 778 N N . GLU A 1 99 ? -13.292 3.621 8.242 1.00 72.56 99 GLU A N 1
ATOM 779 C CA . GLU A 1 99 ? -14.173 4.551 8.962 1.00 72.56 99 GLU A CA 1
ATOM 780 C C . GLU A 1 99 ? -15.308 3.736 9.601 1.00 72.56 99 GLU A C 1
ATOM 782 O O . GLU A 1 99 ? -15.771 2.763 8.991 1.00 72.56 99 GLU A O 1
ATOM 787 N N . ASP A 1 100 ? -15.670 4.106 10.831 1.00 55.34 100 ASP A N 1
ATOM 788 C CA . ASP A 1 100 ? -16.840 3.596 11.557 1.00 55.34 100 ASP A CA 1
ATOM 789 C C . ASP A 1 100 ? -18.155 3.918 10.826 1.00 55.34 100 ASP A C 1
ATOM 791 O O . ASP A 1 100 ? -18.276 5.037 10.269 1.00 55.34 100 ASP A O 1
#

Sequence (100 aa):
MNEYNDKLEVIIKNYKNELAQKGKTV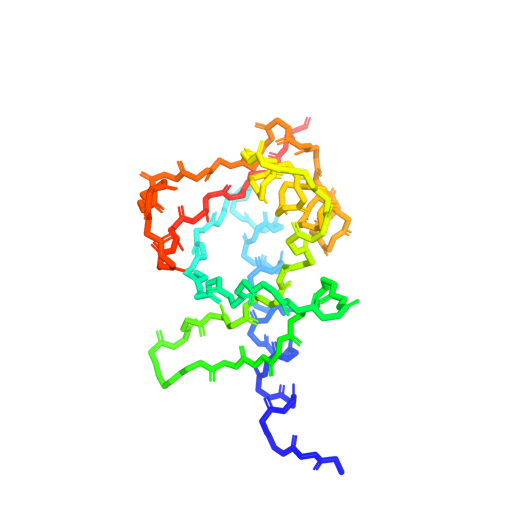IKFKIISKANRTEFLGLMDDNTIKLAVDEVAQKGKANNVIYSFLSKEFGVGKQNIKIISGQSSKLKLISIQKED

Foldseek 3Di:
DDPFVVVVVVLLVVQLVCCVVVQKDKAKEQEDECDPDWDFPGADPVRHTYTYFNNVPDDPCSLVRVLVVVCVSNVAHSVQWDFPDQSVHSITIIMGGHDD

Solvent-accessible surface area (backbone atoms only — not comparable to full-atom values): 5605 Å² total; per-residue (Å²): 135,61,72,59,59,57,53,35,54,52,52,53,50,50,50,53,52,41,26,71,73,66,38,42,43,77,48,46,33,37,53,40,71,74,30,97,51,69,45,80,75,38,61,44,100,87,68,33,34,30,31,30,34,43,51,85,62,46,96,87,36,64,65,58,54,49,32,57,49,50,20,65,78,68,72,34,61,53,89,37,46,42,78,78,39,38,90,95,44,49,54,29,35,34,36,40,35,54,84,131

Secondary structure (DSSP, 8-state):
--HHHHHHHHHHHHHHHHHHHHSEEEEEEEEE-S-SS-EEEEE-TTSPEEEE--TTS-TT-HHHHHHHHHHHHHT--GGGEEEEE-TTSSEEEEEEE---

pLDDT: mean 86.16, std 11.3, range [48.38, 95.25]